Protein AF-A0A358CY61-F1 (afdb_monomer_lite)

Foldseek 3Di:
DKFKWFFADADPVGWGWTAGPVGDIDTHPPDDHGDIDTDDDPDDD

Secondary structure (DSSP, 8-state):
-EEEEEEEEE-TTSPEEEE-TTS-EEEETT--TT-EEEEE-----

Structure (mmCIF, N/CA/C/O backbone):
data_AF-A0A358CY61-F1
#
_entry.id   AF-A0A3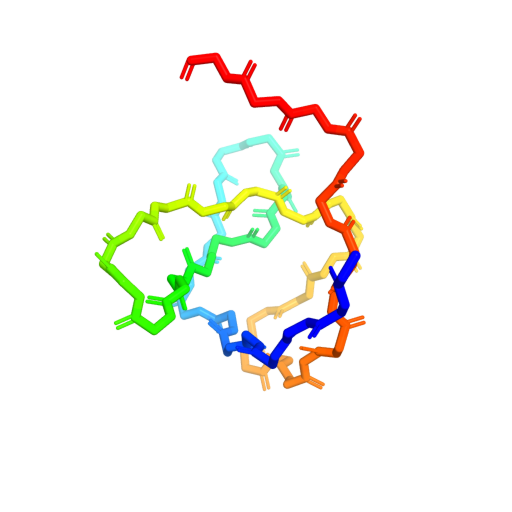58CY61-F1
#
loop_
_atom_site.group_PDB
_atom_site.id
_atom_site.type_symbol
_atom_site.label_atom_id
_atom_site.label_alt_id
_atom_site.label_comp_id
_atom_site.label_asym_id
_atom_site.label_entity_id
_atom_site.label_seq_id
_atom_site.pdbx_PDB_ins_code
_atom_site.Cartn_x
_atom_site.Cartn_y
_atom_site.Cartn_z
_atom_site.occupancy
_atom_site.B_iso_or_equiv
_atom_site.auth_seq_id
_atom_site.auth_comp_id
_atom_site.auth_asym_id
_atom_site.auth_atom_id
_atom_site.pdbx_PDB_model_num
ATOM 1 N N . MET A 1 1 ? -9.647 10.024 10.865 1.00 76.31 1 MET A N 1
ATOM 2 C CA . MET A 1 1 ? -9.893 8.723 11.525 1.00 76.31 1 MET A CA 1
ATOM 3 C C . MET A 1 1 ? -8.818 7.775 11.023 1.00 76.31 1 MET A C 1
ATOM 5 O O . MET A 1 1 ? -8.620 7.738 9.814 1.00 76.31 1 MET A O 1
ATOM 9 N N . SER A 1 2 ? -8.065 7.125 11.909 1.00 82.62 2 SER A N 1
ATOM 10 C CA . SER A 1 2 ? -7.010 6.184 11.518 1.00 82.62 2 SER A CA 1
ATOM 11 C C . SER A 1 2 ? -7.552 4.757 11.476 1.00 82.62 2 SER A C 1
ATOM 13 O O . SER A 1 2 ? -8.444 4.406 12.249 1.00 82.62 2 SER A O 1
ATOM 15 N N . THR A 1 3 ? -7.051 3.940 10.555 1.00 90.19 3 THR A N 1
ATOM 16 C CA . THR A 1 3 ? -7.489 2.551 10.385 1.00 90.19 3 THR A CA 1
ATOM 17 C C . THR A 1 3 ? -6.326 1.657 9.975 1.00 90.19 3 THR A C 1
ATOM 19 O O . THR A 1 3 ? -5.353 2.131 9.390 1.00 90.19 3 THR A O 1
ATOM 22 N N . GLN A 1 4 ? -6.406 0.377 10.330 1.00 92.50 4 GLN A N 1
ATOM 23 C CA . GLN A 1 4 ? -5.367 -0.606 10.043 1.00 92.50 4 GLN A CA 1
ATOM 24 C C . GLN A 1 4 ? -5.587 -1.215 8.660 1.00 92.50 4 GLN A C 1
ATOM 26 O O . GLN A 1 4 ? -6.710 -1.571 8.301 1.00 92.50 4 GLN A O 1
ATOM 31 N N . VAL A 1 5 ? -4.508 -1.334 7.892 1.00 93.88 5 VAL A N 1
ATOM 32 C CA . VAL A 1 5 ? -4.504 -1.877 6.535 1.00 93.88 5 VAL A CA 1
ATOM 33 C C . VAL A 1 5 ? -3.320 -2.818 6.376 1.00 93.88 5 VAL A C 1
ATOM 35 O O . VAL A 1 5 ? -2.200 -2.479 6.747 1.00 93.88 5 VAL A O 1
ATOM 38 N N . ASN A 1 6 ? -3.582 -3.981 5.783 1.00 95.69 6 ASN A N 1
ATOM 39 C CA . ASN A 1 6 ? -2.547 -4.890 5.306 1.00 95.69 6 ASN A CA 1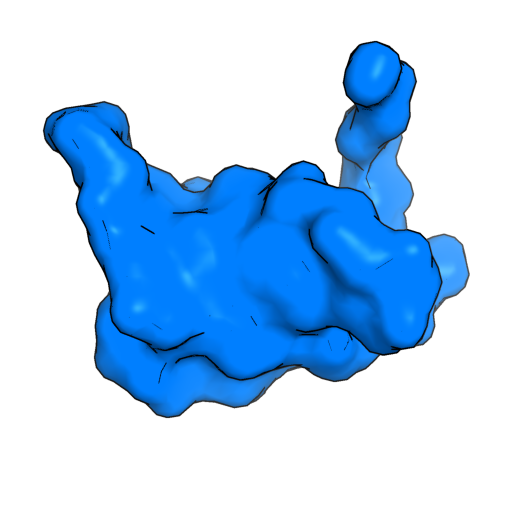
ATOM 40 C C . ASN A 1 6 ? -2.324 -4.671 3.804 1.00 95.69 6 ASN A C 1
ATOM 42 O O . ASN A 1 6 ? -3.294 -4.612 3.035 1.00 95.69 6 ASN A O 1
ATOM 46 N N . ILE A 1 7 ? -1.062 -4.559 3.399 1.00 96.88 7 ILE A N 1
ATOM 47 C CA . ILE A 1 7 ? -0.655 -4.409 2.003 1.00 96.88 7 ILE A CA 1
ATOM 48 C C . ILE A 1 7 ? -0.457 -5.790 1.38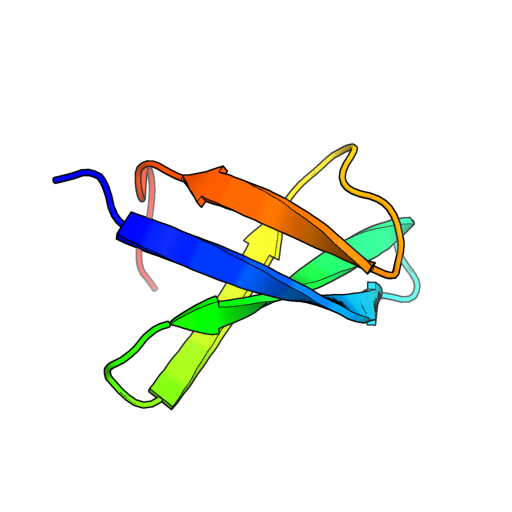2 1.00 96.88 7 ILE A C 1
ATOM 50 O O . ILE A 1 7 ? 0.473 -6.520 1.726 1.00 96.88 7 ILE A O 1
ATOM 54 N N . TYR A 1 8 ? -1.337 -6.145 0.446 1.00 95.81 8 TYR A N 1
ATOM 55 C CA . TYR A 1 8 ? -1.360 -7.471 -0.181 1.00 95.81 8 TYR A CA 1
ATOM 56 C C . TYR A 1 8 ? -0.878 -7.476 -1.632 1.00 95.81 8 TYR A C 1
ATOM 58 O O . TYR A 1 8 ? -0.723 -8.553 -2.202 1.00 95.81 8 TYR A O 1
ATOM 66 N N . ASP A 1 9 ? -0.666 -6.305 -2.235 1.00 96.31 9 ASP A N 1
ATOM 67 C CA . ASP A 1 9 ? -0.155 -6.189 -3.600 1.00 96.31 9 ASP A CA 1
ATOM 68 C C . ASP A 1 9 ? 0.587 -4.858 -3.807 1.00 96.31 9 ASP A C 1
ATOM 70 O O . ASP A 1 9 ? 0.574 -3.986 -2.934 1.00 96.31 9 ASP A O 1
ATOM 74 N N . LEU A 1 10 ? 1.228 -4.698 -4.965 1.00 96.38 10 LEU A N 1
ATOM 75 C CA . LEU A 1 10 ? 1.901 -3.475 -5.395 1.00 96.38 10 LEU A CA 1
ATOM 76 C C . LEU A 1 10 ? 1.315 -2.987 -6.725 1.00 96.38 10 LEU A C 1
ATOM 78 O O . LEU A 1 10 ? 1.219 -3.734 -7.699 1.00 96.38 10 LEU A O 1
ATOM 82 N N . ALA A 1 11 ? 0.954 -1.707 -6.788 1.00 94.75 11 ALA A N 1
ATOM 83 C CA . ALA A 1 11 ? 0.529 -1.074 -8.028 1.00 94.75 11 ALA A CA 1
ATOM 84 C C . ALA A 1 11 ? 1.716 -0.925 -8.995 1.00 94.75 11 ALA A C 1
ATOM 86 O O . ALA A 1 11 ? 2.875 -0.871 -8.585 1.00 94.75 11 ALA A O 1
ATOM 87 N N . VAL A 1 12 ? 1.433 -0.767 -10.294 1.00 91.50 12 VAL A N 1
ATOM 88 C CA . VAL A 1 12 ? 2.471 -0.549 -11.324 1.00 91.50 12 VAL A CA 1
ATOM 89 C C . VAL A 1 12 ? 3.332 0.696 -11.032 1.00 91.50 12 VAL A C 1
ATOM 91 O O . VAL A 1 12 ? 4.497 0.730 -11.419 1.00 91.50 12 VAL A O 1
ATOM 94 N N . GLY A 1 13 ? 2.789 1.697 -10.327 1.00 88.69 13 GLY A N 1
ATOM 95 C CA . GLY A 1 13 ? 3.508 2.904 -9.891 1.00 88.69 13 GLY A CA 1
ATOM 96 C C . GLY A 1 13 ? 4.393 2.725 -8.649 1.00 88.69 13 GLY A C 1
ATOM 97 O O . GLY A 1 13 ? 5.159 3.628 -8.313 1.00 88.69 13 GLY A O 1
ATOM 98 N N . GLY A 1 14 ? 4.347 1.553 -8.008 1.00 91.94 14 GLY A N 1
ATOM 99 C CA . GLY A 1 14 ? 5.126 1.221 -6.815 1.00 91.94 14 GLY A CA 1
ATOM 100 C C . GLY A 1 14 ? 4.408 1.481 -5.489 1.00 91.94 14 GLY A C 1
ATOM 101 O O . GLY A 1 14 ? 4.981 1.193 -4.441 1.00 91.94 14 GLY A O 1
ATOM 102 N N . GLU A 1 15 ? 3.178 2.001 -5.494 1.00 94.75 15 GLU A N 1
ATOM 103 C CA . GLU A 1 15 ? 2.378 2.126 -4.273 1.00 94.75 15 GLU A CA 1
ATOM 104 C C . GLU A 1 15 ? 1.934 0.763 -3.730 1.00 94.75 15 GLU A C 1
ATOM 106 O O . GLU A 1 15 ? 1.553 -0.135 -4.486 1.00 94.75 15 GLU A O 1
ATOM 111 N N . GLY A 1 16 ? 1.895 0.641 -2.403 1.00 95.62 16 GLY A N 1
ATOM 112 C CA . GLY A 1 16 ? 1.286 -0.504 -1.743 1.00 95.62 16 GLY A CA 1
ATOM 113 C C . GLY A 1 16 ? -0.229 -0.483 -1.900 1.00 95.62 16 GLY A C 1
ATOM 114 O O . GLY A 1 16 ? -0.877 0.537 -1.654 1.00 95.62 16 GLY A O 1
ATOM 115 N N . VAL A 1 17 ? -0.803 -1.616 -2.290 1.00 96.31 17 VAL A N 1
ATOM 116 C CA . VAL A 1 17 ? -2.245 -1.803 -2.430 1.00 96.31 17 VAL A CA 1
ATOM 117 C C . VAL A 1 17 ? -2.773 -2.550 -1.214 1.00 96.31 17 VAL A C 1
ATOM 119 O O . VAL A 1 17 ? -2.368 -3.675 -0.912 1.00 96.31 17 VAL A O 1
ATOM 122 N N . GLY A 1 18 ? -3.712 -1.909 -0.525 1.00 95.38 18 GLY A N 1
ATOM 123 C CA . GLY A 1 18 ? -4.379 -2.448 0.651 1.00 95.38 18 GLY A CA 1
ATOM 124 C C . GLY A 1 18 ? -5.898 -2.398 0.537 1.00 95.38 18 GLY A C 1
ATOM 125 O O . GLY A 1 18 ? -6.470 -1.902 -0.440 1.00 95.38 18 GLY A O 1
ATOM 126 N N . ARG A 1 19 ? -6.580 -2.947 1.544 1.00 95.00 19 ARG A N 1
ATOM 127 C CA . ARG A 1 19 ? -8.043 -2.916 1.643 1.00 95.00 19 ARG A CA 1
ATOM 128 C C . ARG A 1 19 ? -8.458 -2.519 3.052 1.00 95.00 19 ARG A C 1
ATOM 130 O O . ARG A 1 19 ? -7.945 -3.065 4.025 1.00 95.00 19 ARG A O 1
ATOM 137 N N . LEU A 1 20 ? -9.379 -1.567 3.138 1.00 91.69 20 LEU A N 1
ATOM 138 C CA . LEU A 1 20 ? -9.984 -1.130 4.392 1.00 91.69 20 LEU A CA 1
ATOM 139 C C . LEU A 1 20 ? -11.020 -2.154 4.872 1.00 91.69 20 LEU A C 1
ATOM 141 O O . LEU A 1 20 ? -11.520 -2.967 4.091 1.00 91.69 20 LEU A O 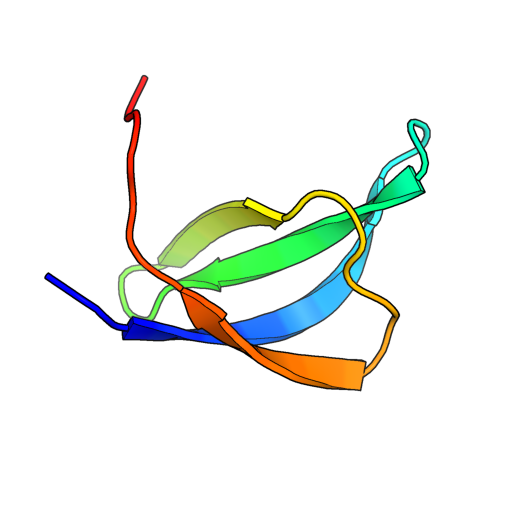1
ATOM 145 N N . ALA A 1 21 ? -11.398 -2.079 6.149 1.00 89.25 21 ALA A N 1
ATOM 146 C CA . ALA A 1 21 ? -12.400 -2.971 6.741 1.00 89.25 21 ALA A CA 1
ATOM 147 C C . ALA A 1 21 ? -13.781 -2.894 6.053 1.00 89.25 21 ALA A C 1
ATOM 149 O O . ALA A 1 21 ? -14.537 -3.861 6.076 1.00 89.25 21 ALA A O 1
ATOM 150 N N . ASP A 1 22 ? -14.098 -1.765 5.416 1.00 89.62 22 ASP A N 1
ATOM 151 C CA . ASP A 1 22 ? -15.336 -1.548 4.656 1.00 89.62 22 ASP A CA 1
ATOM 152 C C . ASP A 1 22 ? -15.260 -2.024 3.191 1.00 89.62 22 ASP A C 1
ATOM 154 O O . ASP A 1 22 ? -16.202 -1.851 2.420 1.00 89.62 22 ASP A O 1
ATOM 158 N N . GLY A 1 23 ? -14.145 -2.646 2.799 1.00 90.88 23 GLY A N 1
ATOM 159 C CA . GLY A 1 23 ? -13.951 -3.249 1.486 1.00 90.88 23 GLY A CA 1
ATOM 160 C C . GLY A 1 23 ? -13.384 -2.316 0.419 1.00 90.88 23 GLY A C 1
ATOM 161 O O . GLY A 1 23 ? -13.059 -2.809 -0.668 1.00 90.88 23 GLY A O 1
ATOM 162 N N . ARG A 1 24 ? -13.213 -1.019 0.707 1.00 90.81 24 ARG A N 1
ATOM 163 C CA . ARG A 1 24 ? -12.594 -0.058 -0.217 1.00 90.81 24 ARG A CA 1
ATOM 164 C C . ARG A 1 24 ? -11.097 -0.316 -0.385 1.00 90.81 24 ARG A C 1
ATOM 166 O O . ARG A 1 24 ? -10.414 -0.746 0.545 1.00 90.81 24 ARG A O 1
ATOM 173 N N . VAL A 1 25 ? -10.593 -0.047 -1.587 1.00 92.38 25 VAL A N 1
ATOM 174 C CA . VAL A 1 25 ? -9.171 -0.183 -1.932 1.00 92.38 25 VAL A CA 1
ATOM 175 C C . VAL A 1 25 ? -8.449 1.123 -1.626 1.00 92.38 25 VAL A C 1
ATOM 177 O O . VAL A 1 25 ? -8.974 2.197 -1.913 1.00 92.38 25 VAL A O 1
ATOM 180 N N . VAL A 1 26 ? -7.247 1.023 -1.060 1.00 92.12 26 VAL A N 1
ATOM 181 C CA . VAL A 1 26 ? -6.370 2.170 -0.797 1.00 92.12 26 VAL A CA 1
ATOM 182 C C . VAL A 1 26 ? -4.997 1.954 -1.413 1.00 92.12 26 VAL A C 1
ATOM 184 O O . VAL A 1 26 ? -4.504 0.826 -1.466 1.00 92.12 26 VAL A O 1
ATOM 187 N N . PHE A 1 27 ? -4.391 3.057 -1.843 1.00 92.56 27 PHE A N 1
ATOM 188 C CA . PHE A 1 27 ? -3.035 3.116 -2.374 1.00 92.56 27 PHE A CA 1
ATOM 189 C C . PHE A 1 27 ? -2.171 3.887 -1.380 1.00 92.56 27 PHE A C 1
ATOM 191 O O . PHE A 1 27 ? -2.498 5.019 -1.021 1.00 92.56 27 PHE A O 1
ATOM 198 N N . VAL A 1 28 ? -1.100 3.263 -0.897 1.00 92.50 28 VAL A N 1
ATOM 199 C CA . VAL A 1 28 ? -0.238 3.813 0.152 1.00 92.50 28 VAL A CA 1
ATOM 200 C C . VAL A 1 28 ? 1.163 4.013 -0.414 1.00 92.50 28 VAL A C 1
ATOM 202 O O . VAL A 1 28 ? 1.888 3.057 -0.693 1.00 92.50 28 VAL A O 1
ATOM 205 N N . ALA A 1 29 ? 1.550 5.274 -0.601 1.00 91.62 29 ALA A N 1
ATOM 206 C CA . ALA A 1 29 ? 2.876 5.618 -1.097 1.00 91.62 29 ALA A CA 1
ATOM 207 C C . ALA A 1 29 ? 3.968 5.177 -0.106 1.00 91.62 29 ALA A C 1
ATOM 209 O O . ALA A 1 29 ? 3.882 5.458 1.089 1.00 91.62 29 ALA A O 1
ATOM 210 N N . GLY A 1 30 ? 5.005 4.508 -0.617 1.00 90.25 30 GLY A N 1
ATOM 211 C CA . GLY A 1 30 ? 6.144 4.041 0.180 1.00 90.25 30 GLY A CA 1
ATOM 212 C C . GLY A 1 30 ? 5.893 2.777 1.007 1.00 90.25 30 GLY A C 1
ATOM 213 O O . GLY A 1 30 ? 6.778 2.389 1.763 1.00 90.25 30 GLY A O 1
ATOM 214 N N . ALA A 1 31 ? 4.726 2.143 0.871 1.00 94.25 31 ALA A N 1
ATOM 215 C CA . ALA A 1 31 ? 4.421 0.885 1.542 1.00 94.25 31 ALA A CA 1
ATOM 216 C C . ALA A 1 31 ? 4.902 -0.329 0.733 1.00 94.25 31 ALA A C 1
ATOM 218 O O . ALA A 1 31 ? 4.837 -0.330 -0.498 1.00 94.25 31 ALA A O 1
ATOM 219 N N . ALA A 1 32 ? 5.357 -1.366 1.432 1.00 93.88 32 ALA A N 1
ATOM 220 C CA . ALA A 1 32 ? 5.842 -2.606 0.849 1.00 93.88 32 ALA A CA 1
ATOM 221 C C . ALA A 1 32 ? 4.845 -3.757 1.034 1.00 93.88 32 ALA A C 1
ATOM 223 O O . ALA A 1 32 ? 3.943 -3.726 1.870 1.00 93.88 32 ALA A O 1
ATOM 224 N N . LEU A 1 33 ? 5.026 -4.808 0.236 1.00 94.19 33 LEU A N 1
ATOM 225 C CA . LEU A 1 33 ? 4.234 -6.025 0.350 1.00 94.19 33 LEU A CA 1
ATOM 226 C C . LEU A 1 33 ? 4.389 -6.648 1.749 1.00 94.19 33 LEU A C 1
ATOM 228 O O . LEU A 1 33 ? 5.514 -6.857 2.207 1.00 94.19 33 LEU A O 1
ATOM 232 N N . ASN A 1 34 ? 3.266 -7.040 2.356 1.00 94.06 34 ASN A N 1
ATOM 233 C CA . ASN A 1 34 ? 3.140 -7.565 3.723 1.00 94.06 34 ASN A CA 1
ATOM 234 C C . ASN A 1 34 ? 3.326 -6.535 4.849 1.00 94.06 34 ASN A C 1
ATOM 236 O O . ASN A 1 34 ? 3.408 -6.933 6.013 1.00 94.06 34 ASN A O 1
ATOM 240 N N . ASP A 1 35 ? 3.371 -5.237 4.540 1.00 94.06 35 ASP A N 1
ATOM 241 C CA . ASP A 1 35 ? 3.311 -4.214 5.581 1.00 94.06 35 ASP A CA 1
ATOM 242 C C . ASP A 1 35 ? 1.930 -4.191 6.250 1.00 94.06 35 ASP A C 1
ATOM 244 O O . ASP A 1 35 ? 0.885 -4.203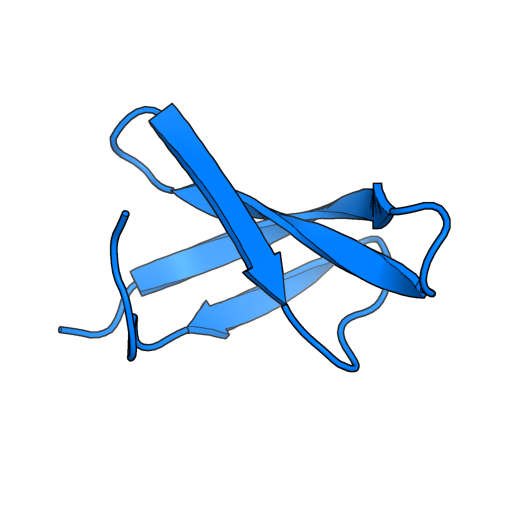 5.591 1.00 94.06 35 ASP A O 1
ATOM 248 N N . GLU A 1 36 ? 1.939 -4.071 7.577 1.00 93.94 36 GLU A N 1
ATOM 249 C CA . GLU A 1 36 ? 0.759 -3.772 8.380 1.00 93.94 36 GLU A CA 1
ATOM 250 C C . GLU A 1 36 ? 0.850 -2.328 8.883 1.00 93.94 36 GLU A C 1
ATOM 252 O O . GLU A 1 36 ? 1.696 -1.987 9.711 1.00 93.94 36 GLU A O 1
ATOM 257 N N . LEU A 1 37 ? -0.007 -1.458 8.347 1.00 92.25 37 LEU A N 1
ATOM 258 C CA . LEU A 1 37 ? 0.088 -0.013 8.533 1.00 92.25 37 LEU A CA 1
ATOM 259 C C . LEU A 1 37 ? -1.173 0.552 9.173 1.00 92.25 37 LEU A C 1
ATOM 261 O O . LEU A 1 37 ? -2.296 0.183 8.830 1.00 92.25 37 LEU A O 1
ATOM 265 N N . VAL A 1 38 ? -0.986 1.531 10.055 1.00 92.12 38 VAL A N 1
ATOM 266 C CA . VAL A 1 38 ? -2.065 2.417 10.495 1.00 92.12 38 VAL A CA 1
ATOM 267 C C . VAL A 1 38 ? -2.075 3.627 9.570 1.00 92.12 38 VAL A C 1
ATOM 269 O O . VAL A 1 38 ? -1.175 4.464 9.620 1.00 92.12 38 VAL A O 1
ATOM 272 N N . VAL A 1 39 ? -3.095 3.726 8.724 1.00 87.12 39 VAL A N 1
ATOM 273 C CA . VAL A 1 39 ? -3.234 4.804 7.740 1.00 87.12 39 VAL A CA 1
ATOM 274 C C . VAL A 1 39 ? -4.293 5.808 8.179 1.00 87.12 39 VAL A C 1
ATOM 276 O O . VAL A 1 39 ? -5.263 5.466 8.858 1.00 87.12 39 VAL A O 1
ATOM 279 N N . SER A 1 40 ? -4.116 7.067 7.784 1.00 86.69 40 SER A N 1
ATOM 280 C CA . SER A 1 40 ? -5.157 8.094 7.862 1.00 86.69 40 SER A CA 1
ATOM 281 C C . SER A 1 40 ? -5.549 8.480 6.446 1.00 86.69 40 SER A C 1
ATOM 283 O O . SER A 1 40 ? -4.682 8.835 5.653 1.00 86.69 40 SER A O 1
ATOM 285 N N . ILE A 1 41 ? -6.840 8.405 6.127 1.00 80.94 41 ILE A N 1
ATOM 286 C CA . ILE A 1 41 ? -7.330 8.790 4.803 1.00 80.94 41 ILE A CA 1
ATOM 287 C C . ILE A 1 41 ? -7.278 10.314 4.698 1.00 80.94 41 ILE A C 1
ATOM 289 O O . ILE A 1 41 ? -7.944 11.012 5.464 1.00 80.94 41 ILE A O 1
ATOM 293 N N . THR A 1 42 ? -6.449 10.815 3.785 1.00 79.50 42 THR A N 1
ATOM 294 C CA . THR A 1 42 ? -6.303 12.249 3.509 1.00 79.50 42 THR A CA 1
ATOM 295 C C . THR A 1 42 ? -7.221 12.719 2.383 1.00 79.50 42 THR A C 1
ATOM 297 O O . THR A 1 42 ? -7.615 13.880 2.387 1.00 79.50 42 THR A O 1
ATOM 300 N N . GLU A 1 43 ? -7.579 11.831 1.447 1.00 76.25 43 GLU A N 1
ATOM 301 C CA . GLU A 1 43 ? -8.407 12.120 0.267 1.00 76.25 43 GLU A CA 1
ATOM 302 C C . GLU A 1 43 ? -9.288 10.909 -0.100 1.00 76.25 43 GLU A C 1
ATOM 304 O O . GLU A 1 43 ? -8.853 9.761 0.004 1.00 76.25 43 GLU A O 1
ATOM 309 N N . GLU A 1 44 ? -10.525 11.165 -0.541 1.00 73.69 44 GLU A N 1
ATOM 310 C CA . GLU A 1 44 ? -11.511 10.165 -0.983 1.00 73.69 44 GLU A CA 1
ATOM 311 C C . GLU A 1 44 ? -12.108 10.622 -2.326 1.00 73.69 44 GLU A C 1
ATOM 313 O O . GLU A 1 44 ? -12.448 11.799 -2.473 1.00 73.69 44 GLU A O 1
ATOM 318 N N . LYS A 1 45 ? -12.235 9.723 -3.309 1.00 75.38 45 LYS A N 1
ATOM 319 C CA . LYS A 1 45 ? -12.819 10.015 -4.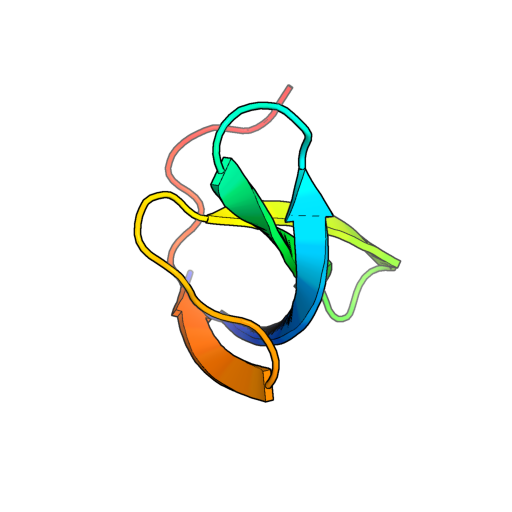627 1.00 75.38 45 LYS A CA 1
ATOM 320 C C . LYS A 1 45 ? -13.754 8.902 -5.080 1.00 75.38 45 LYS A C 1
ATOM 322 O O . LYS A 1 45 ? -13.443 7.729 -4.779 1.00 75.38 45 LYS A O 1
#

pLDDT: mean 90.5, std 6.04, range [73.69, 96.88]

Radius of gyration: 9.6 Å; chains: 1; bounding box: 22×20×23 Å

Sequence (45 aa):
MSTQVNIYDLAVGGEGVGRLADGRVVFVAGAALNDELVVSITEEK